Protein AF-A0A958H9J3-F1 (afdb_monomer)

pLDDT: mean 71.85, std 12.92, range [41.34, 92.06]

Radius of gyration: 28.9 Å; Cα contacts (8 Å, |Δi|>4): 114; chains: 1; bounding box: 65×90×54 Å

Nearest PDB structures (foldseek):
  4ymw-assembly1_C  TM=8.744E-01  e=9.857E-03  Caldanaerobacter subterraneus subsp. tengcongensis MB4

Mean predicted aligned error: 16.01 Å

Sequence (166 aa):
MTEAEGGSTTTIKARRSFGEQMREFPWWAVIIITFLIGAFIYMISDPSYRNALSFIAFPPTKTEIAFGIDVRNGLMMTLYTTVIAYLIALILGLVLGIMRVSRNPILYHLSTLYVELMRGVPMLVLIIWIGFVV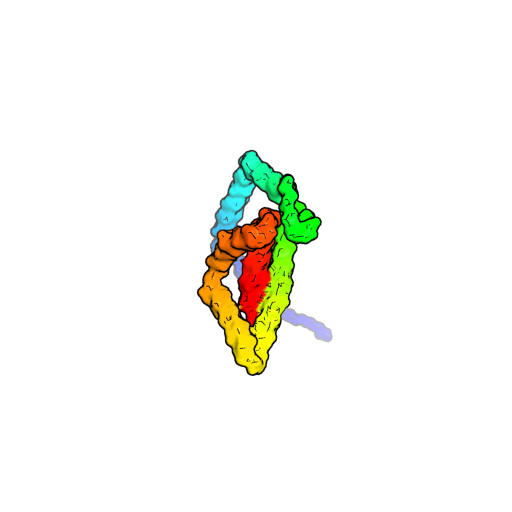VPFLRNATGNQSITGLQGALIGLGFGYAAYLA

Foldseek 3Di:
DDDDDDDPPPPPDPDPDPVVVVVPDDVVVVVVVVVVVVVVVVLVVDPVSVVVVCCQQAPPDPPQDVPR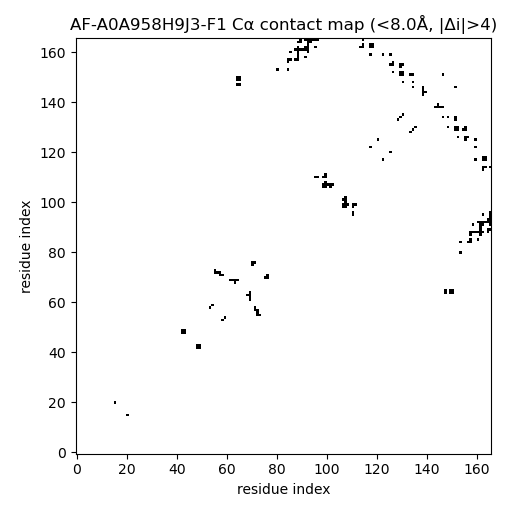DDDGHPVVVVVVLVVVLVVLLLVLLVVLVVLCVDPDVVSNVVSVVLLCVLVVDPLVVLLCCLQPPVQVVVCVVVVPVPSDSSVSNSVSSNSSSSSVSD

Secondary structure (DSSP, 8-state):
-----------------HHHHHHHS-HHHHHHHHHHHHHHHHHHHSHHHHHHHHHHHS-------TTS----SHHHHHHHHHHHHHHHHHHHHHHHHHHHH-S-HHHHHHHHHHHHHHHHS-HHHHHHHIIIIIHHHHHHHH--TT--HHHHHHHHHHHHHHHHH-

Solvent-accessible surface area (backbone atoms only — not comparable to full-atom values): 9528 Å² total; per-residue (Å²): 136,81,88,78,86,89,80,80,83,75,78,78,76,76,78,78,53,70,74,56,58,57,68,73,45,66,61,67,55,53,54,50,50,53,50,51,51,51,51,51,53,50,46,67,69,38,69,71,45,50,53,51,50,43,43,56,69,55,54,91,66,88,64,75,38,91,88,76,57,82,67,75,37,66,68,58,44,52,52,53,52,48,53,53,30,48,53,51,7,48,55,51,3,50,53,38,34,53,32,52,70,42,89,50,66,68,47,24,52,52,35,47,51,52,31,50,51,58,71,70,45,59,66,69,58,51,46,50,46,28,54,70,48,50,40,55,48,51,27,65,74,67,73,42,83,78,70,45,76,63,58,31,49,45,54,34,49,20,58,56,48,10,41,76,62,67

Structure (mmCIF, N/CA/C/O backbone):
data_AF-A0A958H9J3-F1
#
_entry.id   AF-A0A958H9J3-F1
#
loop_
_atom_site.group_PDB
_atom_site.id
_atom_site.type_symbol
_atom_site.label_atom_id
_atom_site.label_alt_id
_atom_site.label_comp_id
_atom_site.label_asym_id
_atom_site.label_entity_id
_atom_site.label_seq_id
_atom_site.pdbx_PDB_ins_code
_atom_site.Cartn_x
_atom_site.Cartn_y
_atom_site.Cartn_z
_atom_site.occupancy
_atom_site.B_iso_or_equiv
_atom_site.auth_seq_id
_atom_site.auth_comp_id
_atom_site.auth_asym_id
_atom_site.auth_atom_id
_atom_site.pdbx_PDB_model_num
ATOM 1 N N . MET A 1 1 ? 43.888 -63.335 9.433 1.00 41.44 1 MET A N 1
ATOM 2 C CA . MET A 1 1 ? 44.445 -63.175 8.078 1.00 41.44 1 MET A CA 1
ATOM 3 C C . MET A 1 1 ? 43.285 -63.404 7.123 1.00 41.44 1 MET A C 1
ATOM 5 O O . MET A 1 1 ? 42.832 -64.533 7.025 1.00 41.44 1 MET A O 1
ATOM 9 N N . THR A 1 2 ? 42.508 -62.346 6.873 1.00 49.22 2 THR A N 1
ATOM 10 C CA . THR A 1 2 ? 42.675 -61.334 5.791 1.00 49.22 2 THR A CA 1
ATOM 11 C C . THR A 1 2 ? 41.951 -61.812 4.533 1.00 49.22 2 THR A C 1
ATOM 13 O O . THR A 1 2 ? 42.299 -62.849 3.991 1.00 49.22 2 THR A O 1
ATOM 16 N N . GLU A 1 3 ? 40.797 -61.197 4.244 1.00 52.72 3 GLU A N 1
ATOM 17 C CA . GLU A 1 3 ? 40.563 -60.314 3.070 1.00 52.72 3 GLU A CA 1
ATOM 18 C C . GLU A 1 3 ? 39.902 -61.122 1.938 1.00 52.72 3 GLU A C 1
ATOM 20 O O . GLU A 1 3 ? 40.200 -62.295 1.777 1.00 52.72 3 GLU A O 1
ATOM 25 N N . ALA A 1 4 ? 38.971 -60.640 1.121 1.00 52.84 4 ALA A N 1
ATOM 26 C CA . ALA A 1 4 ? 38.275 -59.366 0.953 1.00 52.84 4 ALA A CA 1
ATOM 27 C C . ALA A 1 4 ? 36.988 -59.705 0.153 1.00 52.84 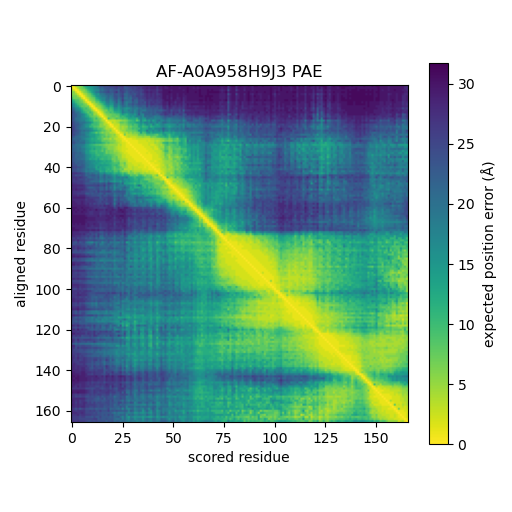4 ALA A C 1
ATOM 29 O O . ALA A 1 4 ? 36.977 -60.649 -0.633 1.00 52.84 4 ALA A O 1
ATOM 30 N N . GLU A 1 5 ? 35.825 -59.190 0.546 1.00 57.31 5 GLU A N 1
ATOM 31 C CA . GLU A 1 5 ? 35.084 -58.110 -0.132 1.00 57.31 5 GLU A CA 1
ATOM 32 C C . GLU A 1 5 ? 34.749 -58.281 -1.627 1.00 57.31 5 GLU A C 1
ATOM 34 O O . GLU A 1 5 ? 35.605 -58.524 -2.468 1.00 57.31 5 GLU A O 1
ATOM 39 N N . GLY A 1 6 ? 33.498 -57.932 -1.957 1.00 56.53 6 GLY A N 1
ATOM 40 C CA . GLY A 1 6 ? 33.268 -57.006 -3.070 1.00 56.53 6 GLY A CA 1
ATOM 41 C C . GLY A 1 6 ? 32.665 -57.595 -4.341 1.00 56.53 6 GLY A C 1
ATOM 42 O O . GLY A 1 6 ? 33.352 -57.783 -5.336 1.00 56.53 6 GLY A O 1
ATOM 43 N N . GLY A 1 7 ? 31.344 -57.774 -4.348 1.00 53.00 7 GLY A N 1
ATOM 44 C CA . GLY A 1 7 ? 30.560 -58.024 -5.560 1.00 53.00 7 GLY A CA 1
ATOM 45 C C . GLY A 1 7 ? 29.364 -57.084 -5.668 1.00 53.00 7 GLY A C 1
ATOM 46 O O . GLY A 1 7 ? 28.247 -57.531 -5.903 1.00 53.00 7 GLY A O 1
ATOM 47 N N . SER A 1 8 ? 29.565 -55.790 -5.417 1.00 59.91 8 SER A N 1
ATOM 48 C CA . SER A 1 8 ? 28.565 -54.745 -5.631 1.00 59.91 8 SER A CA 1
ATOM 49 C C . SER A 1 8 ? 28.195 -54.692 -7.116 1.00 59.91 8 SER A C 1
ATOM 51 O O . SER A 1 8 ? 28.970 -54.242 -7.954 1.00 59.91 8 SER A O 1
ATOM 53 N N . THR A 1 9 ? 26.990 -55.152 -7.448 1.00 58.44 9 THR A N 1
ATOM 54 C CA . THR A 1 9 ? 26.348 -54.955 -8.751 1.00 58.44 9 THR A CA 1
ATOM 55 C C . THR A 1 9 ? 26.141 -53.465 -8.998 1.00 58.44 9 THR A C 1
ATOM 57 O O . THR A 1 9 ? 25.124 -52.878 -8.626 1.00 58.44 9 THR A O 1
ATOM 60 N N . THR A 1 10 ? 27.135 -52.841 -9.618 1.00 61.25 10 THR A N 1
ATOM 61 C CA . THR A 1 10 ? 27.096 -51.464 -10.095 1.00 61.25 10 THR A CA 1
ATOM 62 C C . THR A 1 10 ? 26.091 -51.384 -11.243 1.00 61.25 10 THR A C 1
ATOM 64 O O . THR A 1 10 ? 26.411 -51.665 -12.396 1.00 61.25 10 THR A O 1
ATOM 67 N N . THR A 1 11 ? 24.845 -51.018 -10.945 1.00 60.62 11 THR A N 1
ATOM 68 C CA . THR A 1 11 ? 23.869 -50.587 -11.954 1.00 60.62 11 THR A CA 1
ATOM 69 C C . THR A 1 11 ? 24.455 -49.413 -12.737 1.00 60.62 11 THR A C 1
ATOM 71 O O . THR A 1 11 ? 24.491 -48.283 -12.246 1.00 60.62 11 THR A O 1
ATOM 74 N N . ILE A 1 12 ? 24.939 -49.676 -13.953 1.00 63.47 12 ILE A N 1
ATOM 75 C CA . ILE A 1 12 ? 25.385 -48.643 -14.887 1.00 63.47 12 ILE A CA 1
ATOM 76 C C . ILE A 1 12 ? 24.159 -47.820 -15.283 1.00 63.47 12 ILE A C 1
ATOM 78 O O . ILE A 1 12 ? 23.301 -48.257 -16.047 1.00 63.47 12 ILE A O 1
ATOM 82 N N . LYS A 1 13 ? 24.056 -46.616 -14.716 1.00 63.16 13 LYS A N 1
ATOM 83 C CA . LYS A 1 13 ? 23.027 -45.631 -15.052 1.00 63.16 13 LYS A CA 1
ATOM 84 C C . LYS A 1 13 ? 23.261 -45.208 -16.505 1.00 63.16 13 LYS A C 1
ATOM 86 O O . LYS A 1 13 ? 24.246 -44.531 -16.797 1.00 63.16 13 LYS A O 1
ATOM 91 N N . ALA A 1 14 ? 22.393 -45.656 -17.413 1.00 70.88 14 ALA A N 1
ATOM 92 C CA . ALA A 1 14 ? 22.451 -45.311 -18.828 1.00 70.88 14 ALA A CA 1
ATOM 93 C C . ALA A 1 14 ? 22.579 -43.786 -18.995 1.00 70.88 14 ALA A C 1
ATOM 95 O O . ALA A 1 14 ? 21.822 -43.009 -18.407 1.00 70.88 14 ALA A O 1
ATOM 96 N N . ARG A 1 15 ? 23.590 -43.356 -19.753 1.00 70.38 15 ARG A N 1
ATOM 97 C CA . ARG A 1 15 ? 23.884 -41.944 -20.016 1.00 70.38 15 ARG A CA 1
ATOM 98 C C . ARG A 1 15 ? 22.679 -41.359 -20.764 1.00 70.38 15 ARG A C 1
ATOM 100 O O . ARG A 1 15 ? 22.415 -41.780 -21.885 1.00 70.38 15 ARG A O 1
ATOM 107 N N . ARG A 1 16 ? 21.928 -40.440 -20.140 1.00 68.62 16 ARG A N 1
ATOM 108 C CA . ARG A 1 16 ? 20.754 -39.798 -20.765 1.00 68.62 16 ARG A CA 1
ATOM 109 C C . ARG A 1 16 ? 21.139 -39.251 -22.139 1.00 68.62 16 ARG A C 1
ATOM 111 O O . ARG A 1 16 ? 22.115 -38.503 -22.237 1.00 68.62 16 ARG A O 1
ATOM 118 N N . SER A 1 17 ? 20.390 -39.626 -23.174 1.00 70.88 17 SER A N 1
ATOM 119 C CA . SER A 1 17 ? 20.643 -39.190 -24.548 1.00 70.88 17 SER A CA 1
ATOM 120 C C . SER A 1 17 ? 20.518 -37.669 -24.648 1.00 70.88 17 SER A C 1
ATOM 122 O O . SER A 1 17 ? 19.618 -37.066 -24.065 1.00 70.88 17 SER A O 1
ATOM 124 N N . PHE A 1 18 ? 21.426 -37.035 -25.389 1.00 63.75 18 PHE A N 1
ATOM 125 C CA . PHE A 1 18 ? 21.479 -35.581 -25.583 1.00 63.75 18 PHE A CA 1
ATOM 126 C C . PHE A 1 18 ? 20.142 -34.996 -26.083 1.00 63.75 18 PHE A C 1
ATOM 128 O O . PHE A 1 18 ? 19.751 -33.904 -25.679 1.00 63.75 18 PHE A O 1
ATOM 135 N N . GLY A 1 19 ? 19.391 -35.763 -26.883 1.00 65.38 19 GLY A N 1
ATOM 136 C CA . GLY A 1 19 ? 18.061 -35.371 -27.361 1.00 65.38 19 GLY A CA 1
ATOM 137 C C . GLY A 1 19 ? 16.979 -35.323 -26.272 1.00 65.38 19 GLY A C 1
ATOM 138 O O . GLY A 1 19 ? 16.054 -34.521 -26.374 1.00 65.38 19 GLY A O 1
ATOM 139 N N . GLU A 1 20 ? 17.101 -36.122 -25.208 1.00 64.12 20 GLU A N 1
ATOM 140 C CA . GLU A 1 20 ? 16.176 -36.074 -24.065 1.00 64.12 20 GLU A CA 1
ATOM 141 C C . GLU A 1 20 ? 16.496 -34.890 -23.147 1.00 64.12 20 GLU A C 1
ATOM 143 O O . GLU A 1 20 ? 15.588 -34.172 -22.734 1.00 64.12 20 GLU A O 1
ATOM 148 N N . GLN A 1 21 ? 17.786 -34.602 -22.931 1.00 67.12 21 GLN A N 1
ATOM 149 C CA . GLN A 1 21 ? 18.234 -33.430 -22.163 1.00 67.12 21 GLN A CA 1
ATOM 150 C C . GLN A 1 21 ? 17.775 -32.114 -22.808 1.00 67.12 21 GLN A C 1
ATOM 152 O O . GLN A 1 21 ? 17.386 -31.178 -22.114 1.00 67.12 21 GLN A O 1
ATOM 157 N N . MET A 1 22 ? 17.766 -32.050 -24.144 1.00 64.38 22 MET A N 1
ATOM 158 C CA . MET A 1 22 ? 17.264 -30.887 -24.877 1.00 64.38 22 MET A CA 1
ATOM 159 C C . MET A 1 22 ? 15.743 -30.735 -24.807 1.00 64.38 22 MET A C 1
ATOM 161 O O . MET A 1 22 ? 15.265 -29.614 -24.900 1.00 64.38 22 MET A O 1
ATOM 165 N N . ARG A 1 23 ? 14.962 -31.807 -24.627 1.00 66.38 23 ARG A N 1
ATOM 166 C CA . ARG A 1 23 ? 13.500 -31.709 -24.436 1.00 66.38 23 ARG A CA 1
ATOM 167 C C . ARG A 1 23 ? 13.105 -31.312 -23.012 1.00 66.38 23 ARG A C 1
ATOM 169 O O . ARG A 1 23 ? 12.060 -30.694 -22.840 1.00 66.38 23 ARG A O 1
ATOM 176 N N . GLU A 1 24 ? 13.929 -31.645 -22.018 1.00 73.44 24 GLU A N 1
ATOM 177 C CA . GLU A 1 24 ? 13.755 -31.216 -20.620 1.00 73.44 24 GLU A CA 1
ATOM 178 C C . GLU A 1 24 ? 14.110 -29.730 -20.411 1.00 73.44 24 GLU A C 1
ATOM 180 O O . GLU A 1 24 ? 13.689 -29.122 -19.425 1.00 73.44 24 GLU A O 1
ATOM 185 N N . PHE A 1 25 ? 14.861 -29.122 -21.339 1.00 75.31 25 PHE A N 1
ATOM 186 C CA . PHE A 1 25 ? 15.254 -27.719 -21.250 1.00 75.31 25 PHE A CA 1
ATOM 187 C C . PHE A 1 25 ? 14.100 -26.777 -21.654 1.00 75.31 25 PHE A C 1
ATOM 189 O O . PHE A 1 25 ? 13.504 -26.951 -22.721 1.00 75.31 25 PHE A O 1
ATOM 196 N N . PRO A 1 26 ? 13.770 -25.749 -20.849 1.00 84.44 26 PRO A N 1
ATOM 197 C CA . PRO A 1 26 ? 12.670 -24.835 -21.143 1.00 84.44 26 PRO A CA 1
ATOM 198 C C . PRO A 1 26 ? 13.038 -23.871 -22.283 1.00 84.44 26 PRO A C 1
ATOM 200 O O . PRO A 1 26 ? 13.451 -22.738 -22.052 1.00 84.44 26 PRO A O 1
ATOM 203 N N . TRP A 1 27 ? 12.848 -24.287 -23.537 1.00 84.38 27 TRP A N 1
ATOM 204 C CA . TRP A 1 27 ? 13.106 -23.449 -24.723 1.00 84.38 27 TRP A CA 1
ATOM 205 C C . TRP A 1 27 ? 12.323 -22.134 -24.721 1.00 84.38 27 TRP A C 1
ATOM 207 O O . TRP A 1 27 ? 12.807 -21.116 -25.210 1.00 84.38 27 TRP A O 1
ATOM 217 N N . TRP A 1 28 ? 11.139 -22.131 -24.109 1.00 85.12 28 TRP A N 1
ATOM 218 C CA . TRP A 1 28 ? 10.357 -20.918 -23.891 1.00 85.12 28 TRP A CA 1
ATOM 219 C C . TRP A 1 28 ? 11.121 -19.877 -23.054 1.00 85.12 28 TRP A C 1
ATOM 221 O O . TRP A 1 28 ? 11.021 -18.686 -23.332 1.00 85.12 28 TRP A O 1
ATOM 231 N N . ALA A 1 29 ? 11.939 -20.303 -22.085 1.00 85.69 29 ALA A N 1
ATOM 232 C CA . ALA A 1 29 ? 12.753 -19.401 -21.276 1.00 85.69 29 ALA A CA 1
ATOM 233 C C . ALA A 1 29 ? 13.865 -18.756 -22.112 1.00 85.69 29 ALA A C 1
ATOM 235 O O . ALA A 1 29 ? 14.143 -17.575 -21.941 1.00 85.69 29 ALA A O 1
ATOM 236 N N . VAL A 1 30 ? 14.446 -19.491 -23.067 1.00 88.44 30 VAL A N 1
ATOM 237 C CA . VAL A 1 30 ? 15.430 -18.938 -24.014 1.00 88.44 30 VAL A CA 1
ATOM 238 C C . VAL A 1 30 ? 14.787 -17.863 -24.880 1.00 88.44 30 VAL A C 1
ATOM 240 O O . VAL A 1 30 ? 15.346 -16.782 -25.007 1.00 88.44 30 VAL A O 1
ATOM 243 N N . ILE A 1 31 ? 13.587 -18.118 -25.407 1.00 89.38 31 ILE A N 1
ATOM 244 C CA . ILE A 1 31 ? 12.841 -17.141 -26.212 1.00 89.38 31 ILE A CA 1
ATOM 245 C C . ILE A 1 31 ? 12.562 -15.869 -25.400 1.00 89.38 31 ILE A C 1
ATOM 247 O O . ILE A 1 31 ? 12.803 -14.768 -25.894 1.00 89.38 31 ILE A O 1
ATOM 251 N N . ILE A 1 32 ? 12.120 -16.007 -24.144 1.00 89.12 32 ILE A N 1
ATOM 252 C CA . ILE A 1 32 ? 11.901 -14.867 -23.241 1.00 89.12 32 ILE A CA 1
ATOM 253 C C . ILE A 1 32 ? 13.208 -14.115 -22.986 1.00 89.12 32 ILE A C 1
ATOM 255 O O . ILE A 1 32 ? 13.234 -12.894 -23.100 1.00 89.12 32 ILE A O 1
ATOM 259 N N . ILE A 1 33 ? 14.299 -14.817 -22.679 1.00 91.19 33 ILE A N 1
ATOM 260 C CA . ILE A 1 33 ? 15.603 -14.199 -22.407 1.00 91.19 33 ILE A CA 1
ATOM 261 C C . ILE A 1 33 ? 16.114 -13.456 -23.645 1.00 91.19 33 ILE A C 1
ATOM 263 O O . ILE A 1 33 ? 16.527 -12.305 -23.535 1.00 91.19 33 ILE A O 1
ATOM 267 N N . THR A 1 34 ? 16.040 -14.061 -24.830 1.00 89.94 34 THR A N 1
ATOM 268 C CA . THR A 1 34 ? 16.448 -13.424 -26.088 1.00 89.94 34 THR A CA 1
ATOM 269 C C . THR A 1 34 ? 15.600 -12.193 -26.396 1.00 89.94 34 THR A C 1
ATOM 271 O O . THR A 1 34 ? 16.148 -11.153 -26.761 1.00 89.94 34 THR A O 1
ATOM 274 N N . PHE A 1 35 ? 14.282 -12.273 -26.199 1.00 92.06 35 PHE A N 1
ATOM 275 C CA . PHE A 1 35 ? 13.383 -11.136 -26.375 1.00 92.06 35 PHE A CA 1
ATOM 276 C C . PHE A 1 35 ? 13.690 -10.002 -25.385 1.00 92.06 35 PHE A C 1
ATOM 278 O O . PHE A 1 35 ? 13.810 -8.848 -25.793 1.00 92.06 35 PHE A O 1
ATOM 285 N N . LEU A 1 36 ? 13.888 -10.324 -24.103 1.00 87.62 36 LEU A N 1
ATOM 286 C CA . LEU A 1 36 ? 14.220 -9.350 -23.060 1.00 87.62 36 LEU A CA 1
ATOM 287 C C . LEU A 1 36 ? 15.575 -8.685 -23.304 1.00 87.62 36 LEU A C 1
ATOM 289 O O . LEU A 1 36 ? 15.688 -7.472 -23.155 1.00 87.62 36 LEU A O 1
ATOM 293 N N . ILE A 1 37 ? 16.589 -9.449 -23.714 1.00 89.50 37 ILE A N 1
ATOM 294 C CA . ILE A 1 37 ? 17.910 -8.909 -24.055 1.00 89.50 37 ILE A CA 1
ATOM 295 C C . ILE A 1 37 ? 17.807 -7.991 -25.278 1.00 89.50 37 ILE A C 1
ATOM 297 O O . ILE A 1 37 ? 18.351 -6.890 -25.252 1.00 89.50 37 ILE A O 1
ATOM 301 N N . GLY A 1 38 ? 17.073 -8.393 -26.320 1.00 86.31 38 GLY A N 1
ATOM 302 C CA . GLY A 1 38 ? 16.841 -7.557 -27.501 1.00 86.31 38 GLY A CA 1
ATOM 303 C C . GLY A 1 38 ? 16.122 -6.249 -27.161 1.00 86.31 38 GLY A C 1
ATOM 304 O O . GLY A 1 38 ? 16.565 -5.177 -27.571 1.00 86.31 38 GLY A O 1
ATOM 305 N N . ALA A 1 39 ? 15.071 -6.321 -26.341 1.00 81.62 39 ALA A N 1
ATOM 306 C CA . ALA A 1 39 ? 14.352 -5.151 -25.847 1.00 81.62 39 ALA A CA 1
ATOM 307 C C . ALA A 1 39 ? 15.246 -4.243 -24.989 1.00 81.62 39 ALA A C 1
ATOM 309 O O . ALA A 1 39 ? 15.198 -3.024 -25.128 1.00 81.62 39 ALA A O 1
ATOM 310 N N . PHE A 1 40 ? 16.101 -4.817 -24.142 1.00 81.88 40 PHE A N 1
ATOM 311 C CA . PHE A 1 40 ? 17.033 -4.062 -23.305 1.00 81.88 40 PHE A CA 1
ATOM 312 C C . PHE A 1 40 ? 18.118 -3.356 -24.133 1.00 81.88 40 PHE A C 1
ATOM 314 O O . PHE A 1 40 ? 18.433 -2.193 -23.882 1.00 81.88 40 PHE A O 1
ATOM 321 N N . ILE A 1 41 ? 18.648 -4.015 -25.167 1.00 81.00 41 ILE A N 1
ATOM 322 C CA . ILE A 1 41 ? 19.596 -3.406 -26.112 1.00 81.00 41 ILE A CA 1
ATOM 323 C C . ILE A 1 41 ? 18.922 -2.275 -26.899 1.00 81.00 41 ILE A C 1
ATOM 325 O O . ILE A 1 41 ? 19.513 -1.205 -27.070 1.00 81.00 41 ILE A O 1
ATOM 329 N N . TYR A 1 42 ? 17.677 -2.474 -27.338 1.00 80.31 42 TYR A N 1
ATOM 330 C CA . TYR A 1 42 ? 16.895 -1.443 -28.022 1.00 80.31 42 TYR A CA 1
ATOM 331 C C . TYR A 1 42 ? 16.636 -0.235 -27.106 1.00 80.31 42 TYR A C 1
ATOM 333 O O . TYR A 1 42 ? 16.897 0.904 -27.486 1.00 80.31 42 TYR A O 1
ATOM 341 N N . MET A 1 43 ? 16.284 -0.492 -25.843 1.00 74.69 43 MET A N 1
ATOM 342 C CA . MET A 1 43 ? 16.105 0.531 -24.810 1.00 74.69 43 MET A CA 1
ATOM 343 C C . MET A 1 43 ? 17.377 1.360 -24.571 1.00 74.69 43 MET A C 1
ATOM 345 O O . MET A 1 43 ? 17.291 2.553 -24.322 1.00 74.69 43 MET A O 1
ATOM 349 N N . ILE A 1 44 ? 18.575 0.777 -24.647 1.00 72.50 44 ILE A N 1
ATOM 350 C CA . ILE A 1 44 ? 19.831 1.535 -24.466 1.00 72.50 44 ILE A CA 1
ATOM 351 C C . ILE A 1 44 ? 20.236 2.289 -25.745 1.00 72.50 44 ILE A C 1
ATOM 353 O O . ILE A 1 44 ? 20.949 3.300 -25.685 1.00 72.50 44 ILE A O 1
ATOM 357 N N . SER A 1 45 ? 19.803 1.803 -26.905 1.00 73.12 45 SER A N 1
ATOM 358 C CA . SER A 1 45 ? 20.101 2.406 -28.207 1.00 73.12 45 SER A CA 1
ATOM 359 C C . SER A 1 45 ? 19.336 3.711 -28.433 1.00 73.12 45 SER A C 1
ATOM 361 O O . SER A 1 45 ? 19.888 4.635 -29.029 1.00 73.12 45 SER A O 1
ATOM 363 N N . ASP A 1 46 ? 18.115 3.819 -27.908 1.00 75.12 46 ASP A N 1
ATOM 364 C CA . ASP A 1 46 ? 17.254 4.980 -28.128 1.00 75.12 46 ASP A CA 1
ATOM 365 C C . ASP A 1 46 ? 17.555 6.160 -27.164 1.00 75.12 46 ASP A C 1
ATOM 367 O O . ASP A 1 46 ? 17.514 6.005 -25.935 1.00 75.12 46 ASP A O 1
ATOM 371 N N . PRO A 1 47 ? 17.802 7.385 -27.682 1.00 66.62 47 PRO A N 1
ATOM 372 C CA . PRO A 1 47 ? 18.131 8.568 -26.872 1.00 66.62 47 PRO A CA 1
ATOM 373 C C . PRO A 1 47 ? 17.065 8.951 -25.833 1.00 66.62 47 PRO A C 1
ATOM 375 O O . PRO A 1 47 ? 17.397 9.454 -24.758 1.00 66.62 47 PRO A O 1
ATOM 378 N N . SER A 1 48 ? 15.788 8.681 -26.115 1.00 63.97 48 SER A N 1
ATOM 379 C CA . SER A 1 48 ? 14.669 8.973 -25.208 1.00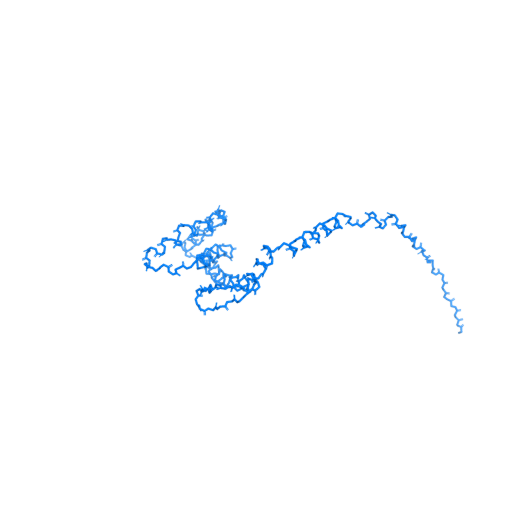 63.97 48 SER A CA 1
ATOM 380 C C . SER A 1 48 ? 14.734 8.165 -23.910 1.00 63.97 48 SER A C 1
ATOM 382 O O . SER A 1 48 ? 14.452 8.693 -22.833 1.00 63.97 48 SER A O 1
ATOM 384 N N . TYR A 1 49 ? 15.172 6.906 -23.978 1.00 60.41 49 TYR A N 1
ATOM 385 C CA . TYR A 1 49 ? 15.323 6.063 -22.793 1.00 60.41 49 TYR A CA 1
ATOM 386 C C . TYR A 1 49 ? 16.586 6.412 -22.010 1.00 60.41 49 TYR A C 1
ATOM 388 O O . TYR A 1 49 ? 16.556 6.354 -20.786 1.00 60.41 49 TYR A O 1
ATOM 396 N N . ARG A 1 50 ? 17.666 6.868 -22.662 1.00 57.62 50 ARG A N 1
ATOM 397 C CA . ARG A 1 50 ? 18.849 7.405 -21.956 1.00 57.62 50 ARG A CA 1
ATOM 398 C C . ARG A 1 50 ? 18.488 8.601 -21.075 1.00 57.62 50 ARG A C 1
ATOM 400 O O . ARG A 1 50 ? 18.945 8.686 -19.937 1.00 57.62 50 ARG A O 1
ATOM 407 N N . ASN A 1 51 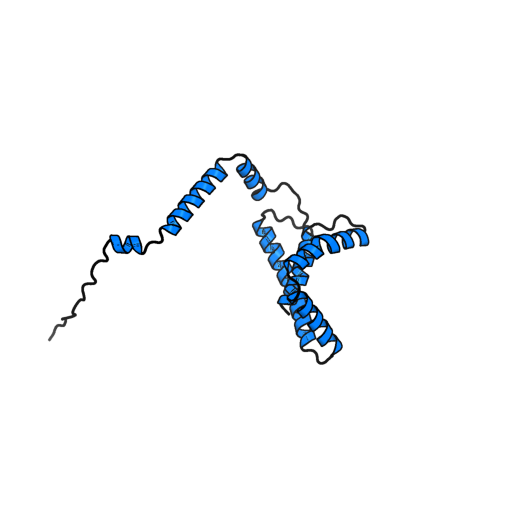? 17.602 9.468 -21.561 1.00 56.91 51 ASN A N 1
ATOM 408 C CA . ASN A 1 51 ? 17.103 10.609 -20.795 1.00 56.91 51 ASN A CA 1
ATOM 409 C C . ASN A 1 51 ? 16.180 10.170 -19.643 1.00 56.91 51 ASN A C 1
ATOM 411 O O . ASN A 1 51 ? 16.309 10.679 -18.530 1.00 56.91 51 ASN A O 1
ATOM 415 N N . ALA A 1 52 ? 15.316 9.172 -19.853 1.00 58.47 52 ALA A N 1
ATOM 416 C CA . ALA A 1 52 ? 14.499 8.590 -18.783 1.00 58.47 52 ALA A CA 1
ATOM 417 C C . ALA A 1 52 ? 15.347 7.868 -17.715 1.00 58.47 52 ALA A C 1
ATOM 419 O O . ALA A 1 52 ? 15.100 8.014 -16.520 1.00 58.47 52 ALA A O 1
ATOM 420 N N . LEU A 1 53 ? 16.397 7.153 -18.123 1.00 56.12 53 LEU A N 1
ATOM 421 C CA . LEU A 1 53 ? 17.371 6.534 -17.221 1.00 56.12 53 LEU A CA 1
ATOM 422 C C . LEU A 1 53 ? 18.124 7.593 -16.414 1.00 56.12 53 LEU A C 1
ATOM 424 O O . LEU A 1 53 ? 18.353 7.394 -15.226 1.00 56.12 53 LEU A O 1
ATOM 428 N N . SER A 1 54 ? 18.451 8.735 -17.025 1.00 55.16 54 SER A N 1
ATOM 429 C CA . SER A 1 54 ? 19.074 9.860 -16.321 1.00 55.16 54 SER A CA 1
ATOM 430 C C . SER A 1 54 ? 18.135 10.488 -15.285 1.00 55.16 54 SER A C 1
ATOM 432 O O . SER A 1 54 ? 18.581 10.835 -14.199 1.00 55.16 54 SER A O 1
ATOM 434 N N . PHE A 1 55 ? 16.826 10.527 -15.558 1.00 55.62 55 PHE A N 1
ATOM 435 C CA . PHE A 1 55 ? 15.803 10.983 -14.614 1.00 55.62 55 PHE A CA 1
ATOM 436 C C . PHE A 1 55 ? 15.580 9.993 -13.456 1.00 55.62 55 PHE A C 1
ATOM 438 O O . PHE A 1 55 ? 15.333 10.408 -12.330 1.00 55.62 55 PHE A O 1
ATOM 445 N N . ILE A 1 56 ? 15.695 8.686 -13.708 1.00 56.59 56 ILE A N 1
ATOM 446 C CA . ILE A 1 56 ? 15.578 7.639 -12.677 1.00 56.59 56 ILE A CA 1
ATOM 447 C C . ILE A 1 56 ? 16.851 7.553 -11.818 1.00 56.59 56 ILE A C 1
ATOM 449 O O . ILE A 1 56 ? 16.762 7.316 -10.613 1.00 56.59 56 ILE A O 1
ATOM 453 N N . ALA A 1 57 ? 18.026 7.743 -12.424 1.00 55.50 57 ALA A N 1
ATOM 454 C CA . ALA A 1 57 ? 19.317 7.720 -11.737 1.00 55.50 57 ALA A CA 1
ATOM 455 C C . ALA A 1 57 ? 19.632 9.038 -11.005 1.00 55.50 57 ALA A C 1
ATOM 457 O O . ALA A 1 57 ? 20.276 9.010 -9.960 1.00 55.50 57 ALA A O 1
ATOM 458 N N . PHE A 1 58 ? 19.185 10.179 -11.541 1.00 51.75 58 PHE A N 1
ATOM 459 C CA . PHE A 1 58 ? 19.390 11.522 -10.992 1.00 51.75 58 PHE A CA 1
ATOM 460 C C . PHE A 1 58 ? 18.175 12.428 -11.286 1.00 51.75 58 PHE A C 1
ATOM 462 O O . PHE A 1 58 ? 18.219 13.263 -12.193 1.00 51.75 58 PHE A O 1
ATOM 469 N N . PRO A 1 59 ? 17.074 12.294 -10.530 1.00 52.34 59 PRO A N 1
ATOM 470 C CA . PRO A 1 59 ? 15.921 13.176 -10.680 1.00 52.34 59 PRO A CA 1
ATOM 471 C C . PRO A 1 59 ? 16.275 14.617 -10.251 1.00 52.34 59 PRO A C 1
ATOM 473 O O . PRO A 1 59 ? 16.775 14.816 -9.142 1.00 52.34 59 PRO A O 1
ATOM 476 N N . PRO A 1 60 ? 16.002 15.651 -11.075 1.00 48.62 60 PRO A N 1
ATOM 477 C CA . PRO A 1 60 ? 16.249 17.055 -10.726 1.00 48.62 60 PRO A CA 1
ATOM 478 C C . PRO A 1 60 ? 15.126 17.684 -9.885 1.00 48.62 60 PRO A C 1
ATOM 480 O O . PRO A 1 60 ? 15.113 18.894 -9.663 1.00 48.62 60 PRO A O 1
ATOM 483 N N . THR A 1 61 ? 14.153 16.900 -9.427 1.00 48.91 61 THR A N 1
ATOM 484 C CA . THR A 1 61 ? 12.979 17.431 -8.736 1.00 48.91 61 THR A CA 1
ATOM 485 C C . THR A 1 61 ? 13.122 17.205 -7.240 1.00 48.91 61 THR A C 1
ATOM 487 O O . THR A 1 61 ? 13.155 16.067 -6.783 1.00 48.91 61 THR A O 1
ATOM 490 N N . LYS A 1 62 ? 13.185 18.303 -6.479 1.00 47.56 62 LYS A N 1
ATOM 491 C CA . LYS A 1 62 ? 13.001 18.307 -5.025 1.00 47.56 62 LYS A CA 1
ATOM 492 C C . LYS A 1 62 ? 11.592 17.809 -4.715 1.00 47.56 62 LYS A C 1
ATOM 494 O O . LYS A 1 62 ? 10.648 18.591 -4.627 1.00 47.56 62 LYS A O 1
ATOM 499 N N . THR A 1 63 ? 11.410 16.500 -4.640 1.00 48.19 63 THR A N 1
ATOM 500 C CA . THR A 1 63 ? 10.192 15.935 -4.074 1.00 48.19 63 THR A CA 1
ATOM 501 C C . THR A 1 63 ? 10.320 16.052 -2.570 1.00 48.19 63 THR A C 1
ATOM 503 O O . THR A 1 63 ? 10.838 15.150 -1.919 1.00 48.19 63 THR A O 1
ATOM 506 N N . GLU A 1 64 ? 9.864 17.185 -2.039 1.00 46.47 64 GLU A N 1
ATOM 507 C CA . GLU A 1 64 ? 9.641 17.354 -0.610 1.00 46.47 64 GLU A CA 1
ATOM 508 C C . GLU A 1 64 ? 8.658 16.273 -0.152 1.00 46.47 64 GLU A C 1
ATOM 510 O O . GLU A 1 64 ? 7.440 16.333 -0.354 1.00 46.47 64 GLU A O 1
ATOM 515 N N . ILE A 1 65 ? 9.221 15.226 0.437 1.00 51.97 65 ILE A N 1
ATOM 516 C CA . ILE A 1 65 ? 8.486 14.296 1.272 1.00 51.97 65 ILE A CA 1
ATOM 517 C C . ILE A 1 65 ? 7.973 15.127 2.452 1.00 51.97 65 ILE A C 1
ATOM 519 O O . ILE A 1 65 ? 8.700 15.969 2.989 1.00 51.97 65 ILE A O 1
ATOM 523 N N . ALA A 1 66 ? 6.728 14.893 2.878 1.00 41.34 66 ALA A N 1
ATOM 524 C CA . ALA A 1 66 ? 6.304 15.308 4.211 1.00 41.34 66 ALA A CA 1
ATOM 525 C C . ALA A 1 66 ? 7.421 14.930 5.192 1.00 41.34 66 ALA A C 1
ATOM 527 O O . ALA A 1 66 ? 7.889 13.797 5.136 1.00 41.34 66 ALA A O 1
ATOM 528 N N . PHE A 1 67 ? 7.869 15.866 6.027 1.00 42.84 67 PHE A N 1
ATOM 529 C CA . PHE A 1 67 ? 9.011 15.713 6.945 1.00 42.84 67 PHE A CA 1
ATOM 530 C C . PHE A 1 67 ? 10.425 15.995 6.388 1.00 42.84 67 PHE A C 1
ATOM 532 O O . PHE A 1 67 ? 11.387 15.780 7.115 1.00 42.84 67 PHE A O 1
ATOM 539 N N . GLY A 1 68 ? 10.584 16.557 5.182 1.00 45.22 68 GLY A N 1
ATOM 540 C CA . GLY A 1 68 ? 11.819 17.271 4.798 1.00 45.22 68 GLY A CA 1
ATOM 541 C C . GLY A 1 68 ? 13.067 16.407 4.562 1.00 45.22 68 GLY A C 1
ATOM 542 O O . GLY A 1 68 ? 14.181 16.879 4.777 1.00 45.22 68 GLY A O 1
ATOM 543 N N . ILE A 1 69 ? 12.900 15.152 4.134 1.00 46.31 69 ILE A N 1
ATOM 544 C CA . ILE A 1 69 ? 14.013 14.228 3.859 1.00 46.31 69 ILE A CA 1
ATOM 545 C C . ILE A 1 69 ? 14.064 13.926 2.356 1.00 46.31 69 ILE A C 1
ATOM 547 O O . ILE A 1 69 ? 13.142 13.327 1.811 1.00 46.31 69 ILE A O 1
ATOM 551 N N . ASP A 1 70 ? 15.148 14.334 1.689 1.00 51.34 70 ASP A N 1
ATOM 552 C CA . ASP A 1 70 ? 15.389 14.094 0.261 1.00 51.34 70 ASP A CA 1
ATOM 553 C C . ASP A 1 70 ? 15.927 12.673 0.028 1.00 51.34 70 ASP A C 1
ATOM 555 O O . ASP A 1 70 ? 17.073 12.357 0.362 1.00 51.34 70 ASP A O 1
ATOM 559 N N . VAL A 1 71 ? 15.125 11.802 -0.589 1.00 50.69 71 VAL A N 1
ATOM 560 C CA . VAL A 1 71 ? 15.559 10.443 -0.941 1.00 50.69 71 VAL A CA 1
ATOM 561 C C . VAL A 1 71 ? 15.903 10.386 -2.431 1.00 50.69 71 VAL A C 1
ATOM 563 O O . VAL A 1 71 ? 15.033 10.333 -3.294 1.00 50.69 71 VAL A O 1
ATOM 566 N N . ARG A 1 72 ? 17.209 10.384 -2.728 1.00 52.75 72 ARG A N 1
ATOM 567 C CA . ARG A 1 72 ? 17.807 10.508 -4.074 1.00 52.75 72 ARG A CA 1
ATOM 568 C C . ARG A 1 72 ? 17.500 9.377 -5.076 1.00 52.75 72 ARG A C 1
ATOM 570 O O . ARG A 1 72 ? 17.790 9.556 -6.251 1.00 52.75 72 ARG A O 1
ATOM 577 N N . ASN A 1 73 ? 16.919 8.248 -4.650 1.00 57.69 73 ASN A N 1
ATOM 578 C CA . ASN A 1 73 ? 16.709 7.058 -5.490 1.00 57.69 73 ASN A CA 1
ATOM 579 C C . ASN A 1 73 ? 15.259 6.548 -5.398 1.00 57.69 73 ASN A C 1
ATOM 581 O O . ASN A 1 73 ? 14.767 6.294 -4.297 1.00 57.69 73 ASN A O 1
ATOM 585 N N . GLY A 1 74 ? 14.605 6.287 -6.539 1.00 59.88 74 GLY A N 1
ATOM 586 C CA . GLY A 1 74 ? 13.217 5.788 -6.590 1.00 59.88 74 GLY A CA 1
ATOM 587 C C . GLY A 1 74 ? 12.986 4.472 -5.829 1.00 59.88 74 GLY A C 1
ATOM 588 O O . GLY A 1 74 ? 11.970 4.316 -5.160 1.00 59.88 74 GLY A O 1
ATOM 589 N N . LEU A 1 75 ? 13.971 3.565 -5.825 1.00 64.25 75 LEU A N 1
ATOM 590 C CA . LEU A 1 75 ? 13.926 2.334 -5.023 1.00 64.25 75 LEU A CA 1
ATOM 591 C C . LEU A 1 75 ? 13.870 2.626 -3.515 1.00 64.25 75 LEU A C 1
ATOM 593 O O . LEU A 1 75 ? 13.086 2.023 -2.785 1.00 64.25 75 LEU A O 1
ATOM 597 N N . MET A 1 76 ? 14.691 3.571 -3.053 1.00 62.31 76 MET A N 1
ATOM 598 C CA . MET A 1 76 ? 14.724 3.964 -1.643 1.00 62.31 76 MET A CA 1
ATOM 599 C C . MET A 1 76 ? 13.438 4.689 -1.249 1.00 62.31 76 MET A C 1
ATOM 601 O O . MET A 1 76 ? 12.955 4.501 -0.138 1.00 62.31 76 MET A O 1
ATOM 605 N N . MET A 1 77 ? 12.833 5.434 -2.177 1.00 63.12 77 MET A N 1
ATOM 606 C CA . MET A 1 77 ? 11.535 6.071 -1.975 1.00 63.12 77 MET A CA 1
ATOM 607 C C . MET A 1 77 ? 10.416 5.047 -1.755 1.00 63.12 77 MET A C 1
ATOM 609 O O . MET A 1 77 ? 9.632 5.181 -0.813 1.00 63.12 77 MET A O 1
ATOM 613 N N . THR A 1 78 ? 10.351 4.001 -2.583 1.00 72.06 78 THR A N 1
ATOM 614 C CA . THR A 1 78 ? 9.360 2.928 -2.421 1.00 72.06 78 THR A CA 1
ATOM 615 C C . THR A 1 78 ? 9.575 2.169 -1.118 1.00 72.06 78 THR A C 1
ATOM 617 O O . THR A 1 78 ? 8.608 1.950 -0.389 1.00 72.06 78 THR A O 1
ATOM 620 N N . LEU A 1 79 ? 10.821 1.812 -0.789 1.00 74.81 79 LEU A N 1
ATOM 621 C CA . LEU A 1 79 ? 11.141 1.122 0.464 1.00 74.81 79 LEU A CA 1
ATOM 622 C C . LEU A 1 79 ? 10.754 1.967 1.681 1.00 74.81 79 LEU A C 1
ATOM 624 O O . LEU A 1 79 ? 10.043 1.484 2.558 1.00 74.81 79 LEU A O 1
ATOM 628 N N . TYR A 1 80 ? 11.145 3.240 1.703 1.00 70.06 80 TYR A N 1
ATOM 629 C CA . TYR A 1 80 ? 10.835 4.160 2.795 1.00 70.06 80 TYR A CA 1
ATOM 630 C C . TYR A 1 80 ? 9.325 4.362 2.971 1.00 70.06 80 TYR A C 1
ATOM 632 O O . TYR A 1 80 ? 8.793 4.197 4.070 1.00 70.06 80 TYR A O 1
ATOM 640 N N . THR A 1 81 ? 8.618 4.643 1.872 1.00 68.19 81 THR A N 1
ATOM 641 C CA . THR A 1 81 ? 7.158 4.836 1.870 1.00 68.19 81 THR A CA 1
ATOM 642 C C . THR A 1 81 ? 6.441 3.576 2.348 1.00 68.19 81 THR A C 1
ATOM 644 O O . THR A 1 81 ? 5.528 3.667 3.164 1.00 68.19 81 THR A O 1
ATOM 647 N N . THR A 1 82 ? 6.877 2.400 1.888 1.00 75.81 82 THR A N 1
ATOM 648 C CA . THR A 1 82 ? 6.282 1.117 2.279 1.00 75.81 82 THR A CA 1
ATOM 649 C C . THR A 1 82 ? 6.495 0.848 3.760 1.00 75.81 82 THR A C 1
ATOM 651 O O . THR A 1 82 ? 5.530 0.553 4.456 1.00 75.81 82 THR A O 1
ATOM 654 N N . VAL A 1 83 ? 7.722 0.996 4.267 1.00 82.19 83 VAL A N 1
ATOM 655 C CA . VAL A 1 83 ? 8.035 0.737 5.681 1.00 82.19 83 VAL A CA 1
ATOM 656 C C . VAL A 1 83 ? 7.221 1.651 6.595 1.00 82.19 83 VAL A C 1
ATOM 658 O O . VAL A 1 83 ? 6.593 1.168 7.533 1.00 82.19 83 VAL A O 1
ATOM 661 N N . ILE A 1 84 ? 7.162 2.952 6.305 1.00 76.69 84 ILE A N 1
ATOM 662 C CA . ILE A 1 84 ? 6.409 3.901 7.137 1.00 76.69 84 ILE A CA 1
ATOM 663 C C . ILE A 1 84 ? 4.904 3.660 7.052 1.00 76.69 84 ILE A C 1
ATOM 665 O O . ILE A 1 84 ? 4.239 3.610 8.087 1.00 76.69 84 ILE A O 1
ATOM 669 N N . ALA A 1 85 ? 4.361 3.475 5.845 1.00 75.25 85 ALA A N 1
ATOM 670 C CA . ALA A 1 85 ? 2.942 3.178 5.676 1.00 75.25 85 ALA A CA 1
ATOM 671 C C . ALA A 1 85 ? 2.553 1.890 6.417 1.00 75.25 85 ALA A C 1
ATOM 673 O O . ALA A 1 85 ? 1.516 1.852 7.076 1.00 75.25 85 ALA A O 1
ATOM 674 N N . TYR A 1 86 ? 3.409 0.866 6.367 1.00 82.50 86 TYR A N 1
ATOM 675 C CA . TYR A 1 86 ? 3.172 -0.405 7.042 1.00 82.50 86 TYR A CA 1
ATOM 676 C C . TYR A 1 86 ? 3.251 -0.281 8.566 1.00 82.50 86 TYR A C 1
ATOM 678 O O . TYR A 1 86 ? 2.421 -0.851 9.265 1.00 82.50 86 TYR A O 1
ATOM 686 N N . LEU A 1 87 ? 4.192 0.504 9.100 1.00 85.19 87 LEU A N 1
ATOM 687 C CA . LEU A 1 87 ? 4.266 0.774 10.540 1.00 85.19 87 LEU A CA 1
ATOM 688 C C . LEU A 1 87 ? 3.006 1.483 11.054 1.00 85.19 87 LEU A C 1
ATOM 690 O O . LEU A 1 87 ? 2.453 1.084 12.079 1.00 85.19 87 LEU A O 1
ATOM 694 N N . ILE A 1 88 ? 2.513 2.490 10.327 1.00 78.50 88 ILE A N 1
ATOM 695 C CA . ILE A 1 88 ? 1.258 3.181 10.666 1.00 78.50 88 ILE A CA 1
ATOM 696 C C . ILE A 1 88 ? 0.079 2.205 10.596 1.00 78.50 88 ILE A C 1
ATOM 698 O O . ILE A 1 88 ? -0.744 2.156 11.512 1.00 78.50 88 ILE A O 1
ATOM 702 N N . ALA A 1 89 ? 0.022 1.401 9.533 1.00 80.81 89 ALA A N 1
ATOM 703 C CA . ALA A 1 89 ? -1.023 0.408 9.342 1.00 80.81 89 ALA A CA 1
ATOM 704 C C . ALA A 1 89 ? -1.030 -0.646 10.460 1.0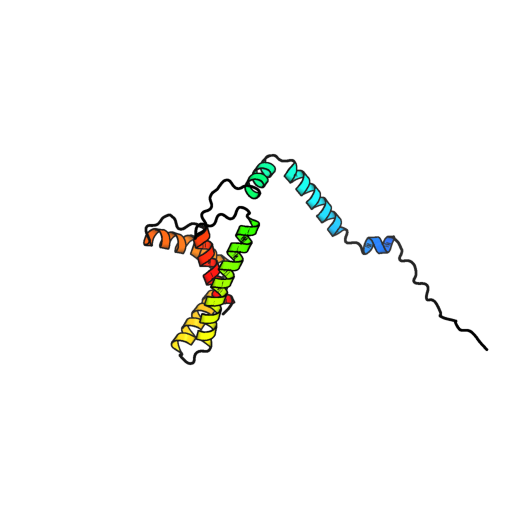0 80.81 89 ALA A C 1
ATOM 706 O O . ALA A 1 89 ? -2.100 -1.007 10.939 1.00 80.81 89 ALA A O 1
ATOM 707 N N . LEU A 1 90 ? 0.139 -1.092 10.927 1.00 87.00 90 LEU A N 1
ATOM 708 C CA . LEU A 1 90 ? 0.261 -2.036 12.039 1.00 87.00 90 LEU A CA 1
ATOM 709 C C . LEU A 1 90 ? -0.267 -1.459 13.352 1.00 87.00 90 LEU A C 1
ATOM 711 O O . LEU A 1 90 ? -0.994 -2.144 14.065 1.00 87.00 90 LEU A O 1
ATOM 715 N N . ILE A 1 91 ? 0.071 -0.208 13.673 1.00 88.00 91 ILE A N 1
ATOM 716 C CA . ILE A 1 91 ? -0.400 0.437 14.906 1.00 88.00 91 ILE A CA 1
ATOM 717 C C . ILE A 1 91 ? -1.923 0.584 14.873 1.00 88.00 91 ILE A C 1
ATOM 719 O O . ILE A 1 91 ? -2.604 0.206 15.826 1.00 88.00 91 ILE A O 1
ATOM 723 N N . LEU A 1 92 ? -2.469 1.098 13.769 1.00 82.62 92 LEU A N 1
ATOM 724 C CA . LEU A 1 92 ? -3.914 1.256 13.611 1.00 82.62 92 LEU A CA 1
ATOM 725 C C . LEU A 1 92 ? -4.635 -0.097 13.599 1.00 82.62 92 LEU A C 1
ATOM 727 O O . LEU A 1 92 ? -5.665 -0.238 14.257 1.00 82.62 92 LEU A O 1
ATOM 731 N N . GLY A 1 93 ? -4.075 -1.093 12.911 1.00 84.94 93 GLY A N 1
ATOM 732 C CA . GLY A 1 93 ? -4.603 -2.453 12.866 1.00 84.94 93 GLY A CA 1
ATOM 733 C C . GLY A 1 93 ? -4.637 -3.104 14.245 1.00 84.94 93 GLY A C 1
ATOM 734 O O . GLY A 1 93 ? -5.659 -3.652 14.643 1.00 84.94 93 GLY A O 1
ATOM 735 N N . LEU A 1 94 ? -3.574 -2.940 15.037 1.00 86.94 94 LEU A N 1
ATOM 736 C CA . LEU A 1 94 ? -3.519 -3.428 16.414 1.00 86.94 94 LEU A CA 1
ATOM 737 C C . LEU A 1 94 ? -4.597 -2.775 17.290 1.00 86.94 94 LEU A C 1
ATOM 739 O O . LEU A 1 94 ? -5.297 -3.467 18.028 1.00 86.94 94 LEU A O 1
ATOM 743 N N . VAL A 1 95 ? -4.757 -1.452 17.200 1.00 87.44 95 VAL A N 1
ATOM 744 C CA . VAL A 1 95 ? -5.784 -0.722 17.959 1.00 87.44 95 VAL A CA 1
ATOM 745 C C . VAL A 1 95 ? -7.185 -1.203 17.569 1.00 87.44 95 VAL A C 1
ATOM 747 O O . VAL A 1 95 ? -7.996 -1.504 18.445 1.00 87.44 95 VAL A O 1
ATOM 750 N N . LEU A 1 96 ? -7.464 -1.342 16.271 1.00 86.50 96 LEU A N 1
ATOM 751 C CA . LEU A 1 96 ? -8.737 -1.858 15.755 1.00 86.50 96 LEU A CA 1
ATOM 752 C C . LEU A 1 96 ? -8.996 -3.309 16.182 1.00 86.50 96 LEU A C 1
ATOM 754 O O . LEU A 1 96 ? -10.106 -3.621 16.615 1.00 86.50 96 LEU A O 1
ATOM 758 N N . GLY A 1 97 ? -7.976 -4.166 16.138 1.00 84.62 97 GLY A N 1
ATOM 759 C CA . GLY A 1 97 ? -8.054 -5.556 16.584 1.00 84.62 97 GLY A CA 1
ATOM 760 C C . GLY A 1 97 ? -8.381 -5.667 18.075 1.00 84.62 97 GLY A C 1
ATOM 761 O O . GLY A 1 97 ? -9.276 -6.419 18.462 1.00 84.62 97 GLY A O 1
ATOM 762 N N . ILE A 1 98 ? -7.745 -4.848 18.920 1.00 87.62 98 ILE A N 1
ATOM 763 C CA . ILE A 1 98 ? -8.058 -4.785 20.358 1.00 87.62 98 ILE A CA 1
ATOM 764 C C . ILE A 1 98 ? -9.494 -4.288 20.581 1.00 87.62 98 ILE A C 1
ATOM 766 O O . ILE A 1 98 ? -10.222 -4.854 21.401 1.00 87.62 98 ILE A O 1
ATOM 770 N N . MET A 1 99 ? -9.941 -3.272 19.835 1.00 85.75 99 MET A N 1
ATOM 771 C CA . MET A 1 99 ? -11.321 -2.775 19.923 1.00 85.75 99 MET A CA 1
ATOM 772 C C . MET A 1 99 ? -12.360 -3.845 19.560 1.00 85.75 99 MET A C 1
ATOM 774 O O . MET A 1 99 ? -13.451 -3.837 20.130 1.00 85.75 99 MET A O 1
ATOM 778 N N . ARG A 1 100 ? -12.006 -4.805 18.700 1.00 79.38 100 ARG A N 1
ATOM 779 C CA . ARG A 1 100 ? -12.865 -5.934 18.316 1.00 79.38 100 ARG A CA 1
ATOM 780 C C . ARG A 1 100 ? -12.949 -7.045 19.365 1.00 79.38 100 ARG A C 1
ATOM 782 O O . ARG A 1 100 ? -13.891 -7.827 19.354 1.00 79.38 100 ARG A O 1
ATOM 789 N N . VAL A 1 101 ? -11.987 -7.131 20.278 1.00 83.25 101 VAL A N 1
ATOM 790 C CA . VAL A 1 101 ? -12.020 -8.085 21.405 1.00 83.25 101 VAL A CA 1
ATOM 791 C C . VAL A 1 101 ? -12.654 -7.449 22.653 1.00 83.25 101 VAL A C 1
ATOM 793 O O . VAL A 1 101 ? -12.967 -8.129 23.632 1.00 83.25 101 VAL A O 1
ATOM 796 N N . SER A 1 102 ? -12.888 -6.136 22.626 1.00 84.44 102 SER A N 1
ATOM 797 C CA . SER A 1 102 ? -13.496 -5.404 23.733 1.00 84.44 102 SER A CA 1
ATOM 798 C C . SER A 1 102 ? -14.918 -5.885 24.037 1.00 84.44 102 SER A C 1
ATOM 800 O O . SER A 1 102 ? -15.742 -6.062 23.144 1.00 84.44 102 SER A O 1
ATOM 802 N N . ARG A 1 103 ? -15.242 -6.011 25.332 1.00 76.12 103 ARG A N 1
ATOM 803 C CA . ARG A 1 103 ? -16.609 -6.284 25.816 1.00 76.12 103 ARG A CA 1
ATOM 804 C C . ARG A 1 103 ? -17.584 -5.129 25.567 1.00 76.12 103 ARG A C 1
ATOM 806 O O . ARG A 1 103 ? -18.784 -5.323 25.731 1.00 76.12 103 ARG A O 1
ATOM 813 N N . ASN A 1 104 ? -17.096 -3.931 25.231 1.00 87.19 104 ASN A N 1
ATOM 814 C CA . ASN A 1 104 ? -17.968 -2.792 24.970 1.00 87.19 104 ASN A CA 1
ATOM 815 C C . ASN A 1 104 ? -18.605 -2.922 23.570 1.00 87.19 104 ASN A C 1
ATOM 817 O O . ASN A 1 104 ? -17.878 -2.845 22.574 1.00 87.19 104 ASN A O 1
ATOM 821 N N . PRO A 1 105 ? -19.943 -3.058 23.470 1.00 83.44 105 PRO A N 1
ATOM 822 C CA . PRO A 1 105 ? -20.623 -3.293 22.197 1.00 83.44 105 PRO A CA 1
ATOM 823 C C . PRO A 1 105 ? -20.413 -2.156 21.188 1.00 83.44 105 PRO A C 1
ATOM 825 O O . PRO A 1 105 ? -20.348 -2.406 19.989 1.00 83.44 105 PRO A O 1
ATOM 828 N N . ILE A 1 106 ? -20.236 -0.912 21.647 1.00 88.31 106 ILE A N 1
ATOM 829 C CA . ILE A 1 106 ? -20.036 0.241 20.756 1.00 88.31 106 ILE A CA 1
ATOM 830 C C . ILE A 1 106 ? -18.697 0.130 20.013 1.00 88.31 106 ILE A C 1
ATOM 832 O O . ILE A 1 106 ? -18.650 0.292 18.795 1.00 88.31 106 ILE A O 1
ATOM 836 N N . LEU A 1 107 ? -17.609 -0.185 20.727 1.00 84.00 107 LEU A N 1
ATOM 837 C CA . LEU A 1 107 ? -16.279 -0.326 20.118 1.00 84.00 107 LEU A CA 1
ATOM 838 C C . LEU A 1 107 ? -16.197 -1.566 19.218 1.00 84.00 107 LEU A C 1
ATOM 840 O O . LEU A 1 107 ? -15.562 -1.520 18.161 1.00 84.00 107 LEU A O 1
ATOM 844 N N . TYR A 1 108 ? -16.881 -2.645 19.603 1.00 84.56 108 TYR A N 1
ATOM 845 C CA . TYR A 1 108 ? -16.976 -3.863 18.806 1.00 84.56 108 TYR A CA 1
ATOM 846 C C . TYR A 1 108 ? -17.649 -3.615 17.450 1.00 84.56 108 TYR A C 1
ATOM 848 O O . TYR A 1 108 ? -17.102 -3.972 16.404 1.00 84.56 108 TYR A O 1
ATOM 856 N N . HIS A 1 109 ? -18.818 -2.968 17.450 1.00 87.50 109 HIS A N 1
ATOM 857 C CA . HIS A 1 109 ? -19.552 -2.698 16.217 1.00 87.50 109 HIS A CA 1
ATOM 858 C C . HIS A 1 109 ? -18.849 -1.660 15.339 1.00 87.50 109 HIS A C 1
ATOM 860 O O . HIS A 1 109 ? -18.817 -1.832 14.123 1.00 87.50 109 HIS A O 1
ATOM 866 N N . LEU A 1 110 ? -18.229 -0.628 15.924 1.00 87.38 110 LEU A N 1
ATOM 867 C CA . LEU A 1 110 ? -17.517 0.397 15.155 1.00 87.38 110 LEU A CA 1
ATOM 868 C C . LEU A 1 110 ? -16.261 -0.155 14.462 1.00 87.38 110 LEU A C 1
ATOM 870 O O . LEU A 1 110 ? -16.048 0.100 13.278 1.00 87.38 110 LEU A O 1
ATOM 874 N N . SER A 1 111 ? -15.447 -0.937 15.181 1.00 83.44 111 SER A N 1
ATOM 875 C CA . SER A 1 111 ? -14.257 -1.586 14.608 1.00 83.44 111 SER A CA 1
ATOM 876 C C . SER A 1 111 ? -14.633 -2.611 13.538 1.00 83.44 111 SER A C 1
ATOM 878 O O . SER A 1 111 ? -14.021 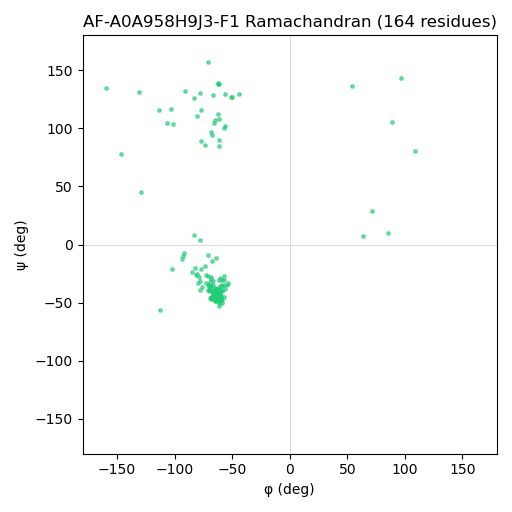-2.646 12.472 1.00 83.44 111 SER A O 1
ATOM 880 N N . THR A 1 112 ? -15.685 -3.393 13.782 1.00 83.50 112 THR A N 1
ATOM 881 C CA . THR A 1 112 ? -16.191 -4.378 12.822 1.00 83.50 112 THR A CA 1
ATOM 882 C C . THR A 1 112 ? -16.716 -3.710 11.555 1.00 83.50 112 THR A C 1
ATOM 884 O O . THR A 1 112 ? -16.298 -4.097 10.469 1.00 83.50 112 THR A O 1
ATOM 887 N N . LEU A 1 113 ? -17.526 -2.653 11.678 1.00 87.69 113 LEU A N 1
ATOM 888 C CA . LEU A 1 113 ? -18.032 -1.891 10.535 1.00 87.69 113 LEU A CA 1
ATOM 889 C C . LEU A 1 113 ? -16.892 -1.268 9.718 1.00 87.69 113 LEU A C 1
ATOM 891 O O . LEU A 1 113 ? -16.897 -1.361 8.494 1.00 87.69 113 LEU A O 1
ATOM 895 N N . TYR A 1 114 ? -15.889 -0.679 10.375 1.00 84.56 114 TYR A N 1
ATOM 896 C CA . TYR A 1 114 ? -14.717 -0.134 9.687 1.00 84.56 114 TYR A CA 1
ATOM 897 C C . TYR A 1 114 ? -13.973 -1.205 8.873 1.00 84.56 114 TYR A C 1
ATOM 899 O O . TYR A 1 114 ? -13.714 -1.009 7.684 1.00 84.56 114 TYR A O 1
ATOM 907 N N . VAL A 1 115 ? -13.653 -2.348 9.488 1.00 84.12 115 VAL A N 1
ATOM 908 C CA . VAL A 1 115 ? -12.906 -3.433 8.829 1.00 84.12 115 VAL A CA 1
ATOM 909 C C . VAL A 1 115 ? -13.719 -4.064 7.698 1.00 84.12 115 VAL A C 1
ATOM 911 O O . VAL A 1 115 ? -13.182 -4.313 6.620 1.00 84.12 115 VAL A O 1
ATOM 914 N N . GLU A 1 116 ? -15.011 -4.303 7.911 1.00 86.38 116 GLU A N 1
ATOM 915 C CA . GLU A 1 116 ? -15.893 -4.890 6.899 1.00 86.38 116 GLU A CA 1
ATOM 916 C C . GLU A 1 116 ? -16.082 -3.966 5.695 1.00 86.38 116 GLU A C 1
ATOM 918 O O . GLU A 1 116 ? -15.971 -4.431 4.561 1.00 86.38 116 GLU A O 1
ATOM 923 N N . LEU A 1 117 ? -16.273 -2.660 5.908 1.00 85.38 117 LEU A N 1
ATOM 924 C CA . LEU A 1 117 ? -16.352 -1.686 4.815 1.00 85.38 117 LEU A CA 1
ATOM 925 C C . LEU A 1 117 ? -15.053 -1.647 4.005 1.00 85.38 117 LEU A C 1
ATOM 927 O O . LEU A 1 117 ? -15.081 -1.709 2.776 1.00 85.38 117 LEU A O 1
ATOM 931 N N . MET A 1 118 ? -13.907 -1.596 4.681 1.00 81.88 118 MET A N 1
ATOM 932 C CA . MET A 1 118 ? -12.601 -1.530 4.020 1.00 81.88 118 MET A CA 1
ATOM 933 C C . MET A 1 118 ? -12.233 -2.820 3.270 1.00 81.88 118 MET A C 1
ATOM 935 O O . MET A 1 118 ? -11.520 -2.764 2.269 1.00 81.88 118 MET A O 1
ATOM 939 N N . ARG A 1 119 ? -12.720 -3.982 3.724 1.00 80.88 119 ARG A N 1
ATOM 940 C CA . ARG A 1 119 ? -12.539 -5.272 3.031 1.00 80.88 119 ARG A CA 1
ATOM 941 C C . ARG A 1 119 ? -13.590 -5.525 1.947 1.00 80.88 119 ARG A C 1
ATOM 943 O O . ARG A 1 119 ? -13.326 -6.300 1.033 1.00 80.88 119 ARG A O 1
ATOM 950 N N . GLY A 1 120 ? -14.760 -4.896 2.045 1.00 83.25 120 GLY A N 1
ATOM 951 C CA . GLY A 1 120 ? -15.837 -4.988 1.057 1.00 83.25 120 GLY A CA 1
ATOM 952 C C . GLY A 1 120 ? -15.646 -4.068 -0.151 1.00 83.25 120 GLY A C 1
ATOM 953 O O . GLY A 1 120 ? -16.135 -4.376 -1.238 1.00 83.25 120 GLY A O 1
ATOM 954 N N . VAL A 1 121 ? -14.918 -2.958 0.007 1.00 85.44 121 VAL A N 1
ATOM 955 C CA . VAL A 1 121 ? -14.623 -2.016 -1.082 1.00 85.44 121 VAL A CA 1
ATOM 956 C C . VAL A 1 121 ? -13.308 -2.397 -1.779 1.00 85.44 121 VAL A C 1
ATOM 958 O O . VAL A 1 121 ? -12.295 -2.601 -1.107 1.00 85.44 121 VAL A O 1
ATOM 961 N N . PRO A 1 122 ? -13.264 -2.458 -3.126 1.00 85.69 122 PRO A N 1
ATOM 962 C CA . PRO A 1 122 ? -12.022 -2.704 -3.848 1.00 85.69 122 PRO A CA 1
ATOM 963 C C . PRO A 1 122 ? -10.950 -1.667 -3.490 1.00 85.69 122 PRO A C 1
ATOM 965 O O . PRO A 1 122 ? -11.183 -0.463 -3.603 1.00 85.69 122 PRO A O 1
ATOM 968 N N . MET A 1 123 ? -9.745 -2.123 -3.133 1.00 79.31 123 MET A N 1
ATOM 969 C CA . MET A 1 123 ? -8.638 -1.239 -2.729 1.00 79.31 123 MET A CA 1
ATOM 970 C C . MET A 1 123 ? -8.315 -0.153 -3.761 1.00 79.31 123 MET A C 1
ATOM 972 O O . MET A 1 123 ? -7.999 0.982 -3.409 1.00 79.31 123 MET A O 1
ATOM 976 N N . LEU A 1 124 ? -8.453 -0.482 -5.047 1.00 83.19 124 LEU A N 1
ATOM 977 C CA . LEU A 1 124 ? -8.250 0.465 -6.138 1.00 83.19 124 LEU A CA 1
ATOM 978 C C . LEU A 1 124 ? -9.239 1.643 -6.071 1.00 83.19 124 LEU A C 1
ATOM 980 O O . LEU A 1 124 ? -8.845 2.783 -6.304 1.00 83.19 124 LEU A O 1
ATOM 984 N N . VAL A 1 125 ? -10.496 1.393 -5.687 1.00 87.50 125 VAL A N 1
ATOM 985 C CA . VAL A 1 125 ? -11.521 2.437 -5.522 1.00 87.50 125 VAL A CA 1
ATOM 986 C C . VAL A 1 125 ? -11.163 3.361 -4.361 1.00 87.50 125 VAL A C 1
ATOM 988 O O . VAL A 1 125 ? -11.263 4.575 -4.503 1.00 87.50 125 VAL A O 1
ATOM 991 N N . LEU A 1 126 ? -10.685 2.809 -3.245 1.00 82.12 126 LEU A N 1
ATOM 992 C CA . LEU A 1 126 ? -10.248 3.574 -2.073 1.00 82.12 126 LEU A CA 1
ATOM 993 C C . LEU A 1 126 ? -9.079 4.510 -2.395 1.00 82.12 126 LEU A C 1
ATOM 995 O O . LEU A 1 126 ? -9.128 5.693 -2.064 1.00 82.12 126 LEU A O 1
ATOM 999 N N . ILE A 1 127 ? -8.054 4.005 -3.084 1.00 78.38 127 ILE A N 1
ATOM 1000 C CA . ILE A 1 127 ? -6.878 4.805 -3.454 1.00 78.38 127 ILE A CA 1
ATOM 1001 C C . ILE A 1 127 ? -7.269 5.940 -4.409 1.00 78.38 127 ILE A C 1
ATOM 1003 O O . ILE A 1 127 ? -6.833 7.078 -4.220 1.00 78.38 127 ILE A O 1
ATOM 1007 N N . ILE A 1 128 ? -8.128 5.664 -5.395 1.00 82.75 128 ILE A N 1
ATOM 1008 C CA . ILE A 1 128 ? -8.642 6.693 -6.309 1.00 82.75 128 ILE A CA 1
ATOM 1009 C C . ILE A 1 128 ? -9.493 7.709 -5.540 1.00 82.75 128 ILE A C 1
ATOM 1011 O O . ILE A 1 128 ? -9.275 8.911 -5.662 1.00 82.75 128 ILE A O 1
ATOM 1015 N N . TRP A 1 129 ? -10.426 7.262 -4.702 1.00 84.50 129 TRP A N 1
ATOM 1016 C CA . TRP A 1 129 ? -11.296 8.162 -3.947 1.00 84.50 129 TRP A CA 1
ATOM 1017 C C . TRP A 1 129 ? -10.501 9.075 -3.004 1.00 84.50 129 TRP A C 1
ATOM 1019 O O . TRP A 1 129 ? -10.737 10.281 -2.957 1.00 84.50 129 TRP A O 1
ATOM 1029 N N . ILE A 1 130 ? -9.487 8.546 -2.319 1.00 79.69 130 ILE A N 1
ATOM 1030 C CA . ILE A 1 130 ? -8.626 9.352 -1.448 1.00 79.69 130 ILE A CA 1
ATOM 1031 C C . ILE A 1 130 ? -7.802 10.351 -2.268 1.00 79.69 130 ILE A C 1
ATOM 1033 O O . ILE A 1 130 ? -7.759 11.533 -1.924 1.00 79.69 130 ILE A O 1
ATOM 1037 N N . GLY A 1 131 ? -7.209 9.914 -3.381 1.00 76.38 131 GLY A N 1
ATOM 1038 C CA . GLY A 1 131 ? -6.402 10.776 -4.246 1.00 76.38 131 GLY A CA 1
ATOM 1039 C C . GLY A 1 131 ? -7.191 11.909 -4.910 1.00 76.38 131 GLY A C 1
ATOM 1040 O O . GLY A 1 131 ? -6.678 13.022 -5.018 1.00 76.38 131 GLY A O 1
ATOM 1041 N N . PHE A 1 132 ? -8.432 11.649 -5.326 1.00 79.81 132 PHE A N 1
ATOM 1042 C CA . PHE A 1 132 ? -9.233 12.594 -6.112 1.00 79.81 132 PHE A CA 1
ATOM 1043 C C . PHE A 1 132 ? -10.301 13.349 -5.313 1.00 79.81 132 PHE A C 1
ATOM 1045 O O . PHE A 1 132 ? -10.728 14.411 -5.754 1.00 79.81 132 PHE A O 1
ATOM 1052 N N . VAL A 1 133 ? -10.729 12.849 -4.151 1.00 82.75 133 VAL A N 1
ATOM 1053 C CA . VAL A 1 133 ? -11.773 13.489 -3.328 1.00 82.75 133 VAL A CA 1
ATOM 1054 C C . VAL A 1 133 ? -11.190 14.000 -2.017 1.00 82.75 133 VAL A C 1
ATOM 1056 O O . VAL A 1 133 ? -11.267 15.195 -1.735 1.00 82.75 133 VAL A O 1
ATOM 1059 N N . VAL A 1 134 ? -10.554 13.128 -1.231 1.00 79.62 134 VAL A N 1
ATOM 1060 C CA . VAL A 1 134 ? -10.083 13.478 0.122 1.00 79.62 134 VAL A CA 1
ATOM 1061 C C . VAL A 1 134 ? -8.917 14.458 0.083 1.00 79.62 134 VAL A C 1
ATOM 1063 O O . VAL A 1 134 ? -8.927 15.454 0.802 1.00 79.62 134 VAL A O 1
ATOM 1066 N N . VAL A 1 135 ? -7.917 14.216 -0.765 1.00 75.56 135 VAL A N 1
ATOM 1067 C CA . VAL A 1 135 ? -6.728 15.077 -0.849 1.00 75.56 135 VAL A CA 1
ATOM 1068 C C . VAL A 1 135 ? -7.084 16.498 -1.304 1.00 75.56 135 VAL A C 1
ATOM 1070 O O . VAL A 1 135 ? -6.673 17.443 -0.627 1.00 75.56 135 VAL A O 1
ATOM 1073 N N . PRO A 1 136 ? -7.879 16.710 -2.373 1.00 77.00 136 PRO A N 1
ATOM 1074 C CA . PRO A 1 136 ? -8.339 18.049 -2.734 1.00 77.00 136 PRO A CA 1
ATOM 1075 C C . PRO A 1 136 ? -9.231 18.685 -1.666 1.00 77.00 136 PRO A C 1
ATOM 1077 O O . PRO A 1 136 ? -9.100 19.878 -1.402 1.00 77.00 136 PRO A O 1
ATOM 1080 N N . PHE A 1 137 ? -10.105 17.909 -1.017 1.00 80.75 137 PHE A N 1
ATOM 1081 C CA . PHE A 1 137 ? -10.941 18.409 0.074 1.00 80.75 137 PHE A CA 1
ATOM 1082 C C . PHE A 1 137 ? -10.098 18.946 1.239 1.00 80.75 137 PHE A C 1
ATOM 1084 O O . PHE A 1 137 ? -10.315 20.072 1.683 1.00 80.75 137 PHE A O 1
ATOM 1091 N N . LEU A 1 138 ? -9.084 18.194 1.675 1.00 72.44 138 LEU A N 1
ATOM 1092 C CA . LEU A 1 138 ? -8.159 18.619 2.728 1.00 72.44 138 LEU A CA 1
ATOM 1093 C C . LEU A 1 138 ? -7.351 19.858 2.320 1.00 72.44 138 LEU A C 1
ATOM 1095 O O . LEU A 1 138 ? -7.206 20.779 3.121 1.00 72.44 138 LEU A O 1
ATOM 1099 N N . ARG A 1 139 ? -6.887 19.938 1.064 1.00 76.44 139 ARG A N 1
ATOM 1100 C CA . ARG A 1 139 ? -6.196 21.134 0.541 1.00 76.44 139 ARG A CA 1
ATOM 1101 C C . ARG A 1 139 ? -7.060 22.388 0.660 1.00 76.44 139 ARG A C 1
ATOM 1103 O O . ARG A 1 139 ? -6.575 23.424 1.108 1.00 76.44 139 ARG A O 1
ATOM 1110 N N . ASN A 1 140 ? -8.334 22.281 0.285 1.00 77.50 140 ASN A N 1
ATOM 1111 C CA . ASN A 1 140 ? -9.282 23.392 0.345 1.00 77.50 140 ASN A CA 1
ATOM 1112 C C . ASN A 1 140 ? -9.669 23.748 1.788 1.00 77.50 140 ASN A C 1
ATOM 1114 O O . ASN A 1 140 ? -9.768 24.926 2.115 1.00 77.50 140 ASN A O 1
ATOM 1118 N N . ALA A 1 141 ? -9.842 22.752 2.660 1.00 77.12 141 ALA A N 1
ATOM 1119 C CA . ALA A 1 141 ? -10.215 22.962 4.058 1.00 77.12 141 ALA A CA 1
ATOM 1120 C C . ALA A 1 141 ? -9.085 23.586 4.896 1.00 77.12 141 ALA A C 1
ATOM 1122 O O . ALA A 1 141 ? -9.347 24.390 5.786 1.00 77.12 141 ALA A O 1
ATOM 1123 N N . THR A 1 142 ? -7.828 23.228 4.624 1.00 69.25 142 THR A N 1
ATOM 1124 C CA . THR A 1 142 ? -6.656 23.740 5.358 1.00 69.25 142 THR A CA 1
ATOM 1125 C C . THR A 1 142 ? -6.057 24.998 4.710 1.00 69.25 142 THR A C 1
ATOM 1127 O O . THR A 1 142 ? -5.151 25.605 5.273 1.00 69.25 142 THR A O 1
ATOM 1130 N N . GLY A 1 143 ? -6.525 25.398 3.520 1.00 65.94 143 GLY A N 1
ATOM 1131 C CA . GLY A 1 143 ? -5.984 26.535 2.758 1.00 65.94 143 GLY A CA 1
ATOM 1132 C C . GLY A 1 143 ? -4.528 26.350 2.305 1.00 65.94 143 GLY A C 1
ATOM 1133 O O . GLY A 1 143 ? -3.912 27.282 1.791 1.00 65.94 143 GLY A O 1
ATOM 1134 N N . ASN A 1 144 ? -3.964 25.154 2.497 1.00 60.81 144 ASN A N 1
ATOM 1135 C CA . ASN A 1 144 ? -2.560 24.849 2.280 1.00 60.81 144 ASN A CA 1
ATOM 1136 C C . ASN A 1 144 ? -2.415 24.006 1.007 1.00 60.81 144 ASN A C 1
ATOM 1138 O O . ASN A 1 144 ? -2.724 22.812 0.987 1.00 60.81 144 ASN A O 1
ATOM 1142 N N . GLN A 1 145 ? -1.949 24.633 -0.076 1.00 61.38 145 GLN A N 1
ATOM 1143 C CA . GLN A 1 145 ? -1.758 23.961 -1.369 1.00 61.38 145 GLN A CA 1
ATOM 1144 C C . GLN A 1 145 ? -0.577 22.977 -1.367 1.00 61.38 145 GLN A C 1
ATOM 1146 O O . GLN A 1 145 ? -0.431 22.185 -2.297 1.00 61.38 145 GLN A O 1
ATOM 1151 N N . SER A 1 146 ? 0.224 22.973 -0.299 1.00 58.19 146 SER A N 1
ATOM 1152 C CA . SER A 1 146 ? 1.417 22.138 -0.152 1.00 58.19 146 SER A CA 1
ATOM 1153 C C . SER A 1 146 ? 1.130 20.680 0.213 1.00 58.19 146 SER A C 1
ATOM 1155 O O . SER A 1 146 ? 2.078 19.927 0.425 1.00 58.19 146 SER A O 1
ATOM 1157 N N . ILE A 1 147 ? -0.137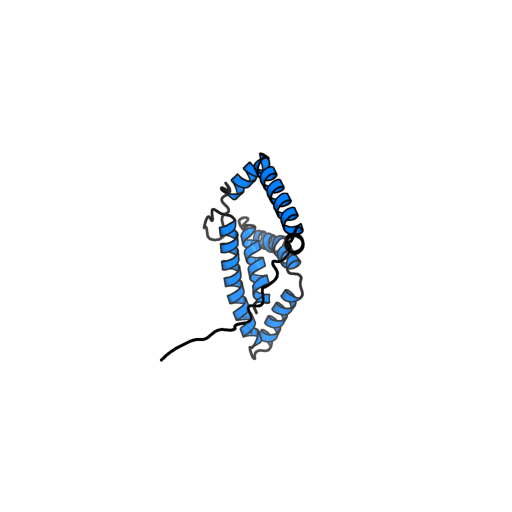 20.241 0.295 1.00 60.53 147 ILE A N 1
ATOM 1158 C CA . ILE A 1 147 ? -0.421 18.811 0.491 1.00 60.53 147 ILE A CA 1
ATOM 1159 C C . ILE A 1 147 ? -0.014 18.062 -0.776 1.00 60.53 147 ILE A C 1
ATOM 1161 O O . ILE A 1 147 ? -0.767 18.027 -1.747 1.00 60.53 147 ILE A O 1
ATOM 1165 N N . THR A 1 148 ? 1.183 17.485 -0.804 1.00 62.84 148 THR A N 1
ATOM 1166 C CA . THR A 1 148 ? 1.743 16.824 -1.990 1.00 62.84 148 THR A CA 1
ATOM 1167 C C . THR A 1 148 ? 1.015 15.512 -2.302 1.00 62.84 148 THR A C 1
ATOM 1169 O O . THR A 1 148 ? 0.401 14.892 -1.433 1.00 62.84 148 THR A O 1
ATOM 1172 N N . GLY A 1 149 ? 1.071 15.053 -3.561 1.00 63.16 149 GLY A N 1
ATOM 1173 C CA . GLY A 1 149 ? 0.442 13.783 -3.972 1.00 63.16 149 GLY A CA 1
ATOM 1174 C C . GLY A 1 149 ? 0.932 12.572 -3.163 1.00 63.16 149 GLY A C 1
ATOM 1175 O O . GLY A 1 149 ? 0.183 11.625 -2.938 1.00 63.16 149 GLY A O 1
ATOM 1176 N N . LEU A 1 150 ? 2.156 12.649 -2.637 1.00 62.75 150 LEU A N 1
ATOM 1177 C CA . LEU A 1 150 ? 2.728 11.646 -1.750 1.00 62.75 150 LEU A CA 1
ATOM 1178 C C . LEU A 1 150 ? 2.012 11.558 -0.394 1.00 62.75 150 LEU A C 1
ATOM 1180 O O . LEU A 1 150 ? 1.767 10.457 0.089 1.00 62.75 150 LEU A O 1
ATOM 1184 N N . GLN A 1 151 ? 1.661 12.689 0.224 1.00 63.34 151 GLN A N 1
ATOM 1185 C CA . GLN A 1 151 ? 0.911 12.687 1.487 1.00 63.34 151 GLN A CA 1
ATOM 1186 C C . GLN A 1 151 ? -0.455 12.026 1.310 1.00 63.34 151 GLN A C 1
ATOM 1188 O O . GLN A 1 151 ? -0.879 11.237 2.150 1.00 63.34 151 GLN A O 1
ATOM 1193 N N . GLY A 1 152 ? -1.099 12.280 0.170 1.00 65.00 152 GLY A N 1
ATOM 1194 C CA . GLY A 1 152 ? -2.324 11.592 -0.218 1.00 65.00 152 GLY A CA 1
ATOM 1195 C C . GLY A 1 152 ? -2.156 10.081 -0.337 1.00 65.00 152 GLY A C 1
ATOM 1196 O O . GLY A 1 152 ? -2.971 9.328 0.193 1.00 65.00 152 GLY A O 1
ATOM 1197 N N . ALA A 1 153 ? -1.068 9.638 -0.973 1.00 65.94 153 ALA A N 1
ATOM 1198 C CA . ALA A 1 153 ? -0.739 8.220 -1.076 1.00 65.94 153 ALA A CA 1
ATOM 1199 C C . ALA A 1 153 ? -0.478 7.588 0.301 1.00 65.94 153 ALA A C 1
ATOM 1201 O O . ALA A 1 153 ? -0.990 6.509 0.576 1.00 65.94 153 ALA A O 1
ATOM 1202 N N . LEU A 1 154 ? 0.248 8.264 1.194 1.00 70.25 154 LEU A N 1
ATOM 1203 C CA . LEU A 1 154 ? 0.512 7.780 2.554 1.00 70.25 154 LEU A CA 1
ATOM 1204 C C . LEU A 1 154 ? -0.766 7.652 3.390 1.00 70.25 154 LEU A C 1
ATOM 1206 O O . LEU A 1 154 ? -0.947 6.640 4.062 1.00 70.25 154 LEU A O 1
ATOM 1210 N N . ILE A 1 155 ? -1.666 8.637 3.319 1.00 72.56 155 ILE A N 1
ATOM 1211 C CA . ILE A 1 155 ? -2.966 8.582 4.002 1.00 72.56 155 ILE A CA 1
ATOM 1212 C C . ILE A 1 155 ? -3.799 7.426 3.439 1.00 72.56 155 ILE A C 1
ATOM 1214 O O . ILE A 1 155 ? -4.318 6.615 4.204 1.00 72.56 155 ILE A O 1
ATOM 1218 N N . GLY A 1 156 ? -3.887 7.308 2.111 1.00 68.75 156 GLY A N 1
ATOM 1219 C CA . GLY A 1 156 ? -4.687 6.266 1.473 1.00 68.75 156 GLY A CA 1
ATOM 1220 C C . GLY A 1 156 ? -4.188 4.855 1.748 1.00 68.75 156 GLY A C 1
ATOM 1221 O O . GLY A 1 156 ? -4.973 3.979 2.110 1.00 68.75 156 GLY A O 1
ATOM 1222 N N . LEU A 1 157 ? -2.876 4.650 1.644 1.00 72.00 157 LEU A N 1
ATOM 1223 C CA . LEU A 1 157 ? -2.253 3.367 1.940 1.00 72.00 157 LEU A CA 1
ATOM 1224 C C . LEU A 1 157 ? -2.336 3.053 3.438 1.00 72.00 157 LEU A C 1
ATOM 1226 O O . LEU A 1 157 ? -2.751 1.955 3.792 1.00 72.00 157 LEU A O 1
ATOM 1230 N N . GLY A 1 158 ? -2.011 3.999 4.322 1.00 74.38 158 GLY A N 1
ATOM 1231 C CA . GLY A 1 158 ? -2.031 3.777 5.770 1.00 74.38 158 GLY A CA 1
ATOM 1232 C C . GLY A 1 158 ? -3.410 3.368 6.292 1.00 74.38 158 GLY A C 1
ATOM 1233 O O . GLY A 1 158 ? -3.523 2.372 7.005 1.00 74.38 158 GLY A O 1
ATOM 1234 N N . PHE A 1 159 ? -4.468 4.081 5.890 1.00 74.88 159 PHE A N 1
ATOM 1235 C CA . PHE A 1 159 ? -5.840 3.751 6.297 1.00 74.88 159 PHE A CA 1
ATOM 1236 C C . PHE A 1 159 ? -6.335 2.435 5.689 1.00 74.88 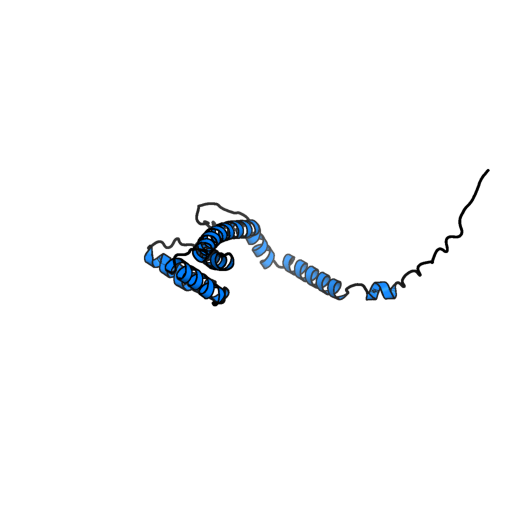159 PHE A C 1
ATOM 1238 O O . PHE A 1 159 ? -6.901 1.606 6.406 1.00 74.88 159 PHE A O 1
ATOM 1245 N N . GLY A 1 160 ? -6.099 2.219 4.391 1.00 73.56 160 GLY A N 1
ATOM 1246 C CA . GLY A 1 160 ? -6.503 0.987 3.717 1.00 73.56 160 GLY A CA 1
ATOM 1247 C C . GLY A 1 160 ? -5.828 -0.241 4.329 1.00 73.56 160 GLY A C 1
ATOM 1248 O O . GLY A 1 160 ? -6.510 -1.174 4.746 1.00 73.56 160 GLY A O 1
ATOM 1249 N N . TYR A 1 161 ? -4.497 -0.238 4.447 1.00 74.62 161 TYR A N 1
ATOM 1250 C CA . TYR A 1 161 ? -3.754 -1.382 4.986 1.00 74.62 161 TYR A CA 1
ATOM 1251 C C . TYR A 1 161 ? -4.042 -1.642 6.470 1.00 74.62 161 TYR A C 1
ATOM 1253 O O . TYR A 1 161 ? -4.067 -2.804 6.870 1.00 74.62 161 TYR A O 1
ATOM 1261 N N . ALA A 1 162 ? -4.333 -0.613 7.277 1.00 70.88 162 ALA A N 1
ATOM 1262 C CA . ALA A 1 162 ? -4.698 -0.791 8.685 1.00 70.88 162 ALA A CA 1
ATOM 1263 C C . ALA A 1 162 ? -5.905 -1.719 8.875 1.00 70.88 162 ALA A C 1
ATOM 1265 O O . ALA A 1 162 ? -5.925 -2.535 9.792 1.00 70.88 162 ALA A O 1
ATOM 1266 N N . ALA A 1 163 ? -6.897 -1.626 7.989 1.00 73.88 163 ALA A N 1
ATOM 1267 C CA . ALA A 1 163 ? -8.091 -2.461 8.055 1.00 73.88 163 ALA A CA 1
ATOM 1268 C C . ALA A 1 163 ? -7.843 -3.921 7.654 1.00 73.88 163 ALA A C 1
ATOM 1270 O O . ALA A 1 163 ? -8.574 -4.806 8.084 1.00 73.88 163 ALA A O 1
ATOM 1271 N N . TYR A 1 164 ? -6.831 -4.176 6.821 1.00 71.88 164 TYR A N 1
ATOM 1272 C CA . TYR A 1 164 ? -6.439 -5.533 6.432 1.00 71.88 164 TYR A CA 1
ATOM 1273 C C . TYR A 1 164 ? -5.539 -6.206 7.477 1.00 71.88 164 TYR A C 1
ATOM 1275 O O . TYR A 1 164 ? -5.438 -7.430 7.476 1.00 71.88 164 TYR A O 1
ATOM 1283 N N . LEU A 1 165 ? -4.889 -5.423 8.346 1.00 76.06 165 LEU A N 1
ATOM 1284 C CA . LEU A 1 165 ? -4.025 -5.915 9.425 1.00 76.06 165 LEU A CA 1
ATOM 1285 C C . LEU A 1 165 ? -4.751 -6.087 10.774 1.00 76.06 165 LEU A C 1
ATOM 1287 O O . LEU A 1 165 ? -4.175 -6.690 11.677 1.00 76.06 165 LEU A O 1
ATOM 1291 N N . ALA A 1 166 ? -5.968 -5.550 10.908 1.00 70.00 166 ALA A N 1
ATOM 1292 C CA . ALA A 1 166 ? -6.846 -5.691 12.077 1.00 70.00 166 ALA A CA 1
ATOM 1293 C C . ALA A 1 166 ? -7.613 -7.023 12.087 1.00 70.00 166 ALA A C 1
ATOM 1295 O O . ALA A 1 166 ? -7.793 -7.582 13.193 1.00 70.00 166 ALA A O 1
#